Protein AF-A0A0Q6KAM9-F1 (afdb_monomer_lite)

Foldseek 3Di:
DDDADDQDVVLQVLVVVDDPPDDQDADDDPLLVVLLVLLVVLLVQLVVLCVQLVVCVVVVNNVSNVVSNVSSVVSNSSSNNSVVSSVSSSSNRRVPRD

Radius of gyration: 18.07 Å; chains: 1; bounding box: 35×24×53 Å

Structure (mmCIF, N/CA/C/O backbone):
data_AF-A0A0Q6KAM9-F1
#
_entry.id   AF-A0A0Q6KAM9-F1
#
loop_
_atom_site.group_PDB
_atom_site.id
_atom_site.type_symbol
_atom_site.label_atom_id
_atom_site.label_alt_id
_atom_site.label_comp_id
_atom_site.label_asym_id
_atom_site.label_entity_id
_atom_site.label_seq_id
_atom_site.pdbx_PDB_ins_code
_atom_site.Cartn_x
_atom_site.Cartn_y
_atom_site.Cartn_z
_atom_site.occupancy
_atom_site.B_iso_or_equiv
_atom_site.auth_seq_id
_atom_site.auth_comp_id
_atom_site.auth_asym_id
_atom_site.auth_atom_id
_atom_site.pdbx_PDB_model_num
ATOM 1 N N . MET A 1 1 ? 4.008 9.428 11.438 1.00 69.56 1 MET A N 1
ATOM 2 C CA . MET A 1 1 ? 3.219 8.791 10.359 1.00 69.56 1 MET A CA 1
ATOM 3 C C . MET A 1 1 ? 4.143 8.688 9.155 1.00 69.56 1 MET A C 1
ATOM 5 O O . MET A 1 1 ? 4.897 9.635 8.979 1.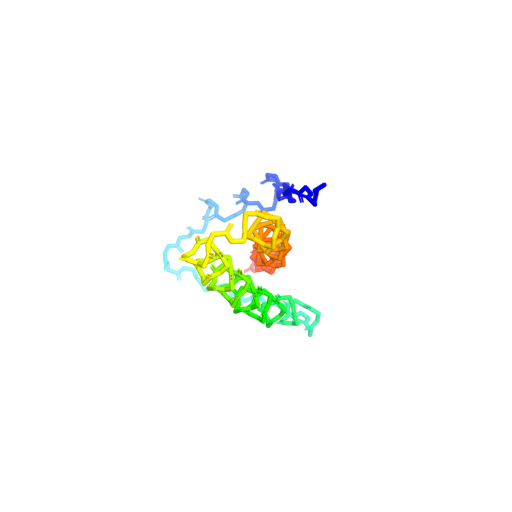00 69.56 1 MET A O 1
ATOM 9 N N . PRO A 1 2 ? 4.198 7.565 8.419 1.00 73.94 2 PRO A N 1
ATOM 10 C CA . PRO A 1 2 ? 5.017 7.487 7.210 1.00 73.94 2 PRO A CA 1
ATOM 11 C C . PRO A 1 2 ? 4.566 8.559 6.214 1.00 73.94 2 PRO A C 1
ATOM 13 O O . PRO A 1 2 ? 3.377 8.867 6.138 1.00 73.94 2 PRO A O 1
ATOM 16 N N . GLU A 1 3 ? 5.518 9.146 5.500 1.00 85.38 3 GLU A N 1
ATOM 17 C CA . GLU A 1 3 ? 5.253 10.171 4.491 1.00 85.38 3 GLU A CA 1
ATOM 18 C C . GLU A 1 3 ? 5.043 9.523 3.124 1.00 85.38 3 GLU A C 1
ATOM 20 O O . GLU A 1 3 ? 5.576 8.446 2.840 1.00 85.38 3 GLU A O 1
ATOM 25 N N . LEU A 1 4 ? 4.237 10.168 2.285 1.00 85.38 4 LEU A N 1
ATOM 26 C CA . LEU A 1 4 ? 4.038 9.743 0.905 1.00 85.38 4 LEU A CA 1
ATOM 27 C C . LEU A 1 4 ? 5.300 10.037 0.097 1.00 85.38 4 LEU A C 1
ATOM 29 O O . LEU A 1 4 ? 5.832 11.140 0.152 1.00 85.38 4 LEU A O 1
ATOM 33 N N . ILE A 1 5 ? 5.764 9.051 -0.667 1.00 87.25 5 ILE A N 1
ATOM 34 C CA . ILE A 1 5 ? 6.903 9.229 -1.566 1.00 87.25 5 ILE A CA 1
ATOM 35 C C . ILE A 1 5 ? 6.446 10.029 -2.785 1.00 87.25 5 ILE A C 1
ATOM 37 O O . ILE A 1 5 ? 5.520 9.615 -3.494 1.00 87.25 5 ILE A O 1
ATOM 41 N N . ASP A 1 6 ? 7.129 11.137 -3.051 1.00 85.69 6 ASP A N 1
ATOM 42 C CA . ASP A 1 6 ? 6.980 11.894 -4.288 1.00 85.69 6 ASP A CA 1
ATOM 43 C C . ASP A 1 6 ? 7.840 11.288 -5.398 1.00 85.69 6 ASP A C 1
ATOM 45 O O . ASP A 1 6 ? 9.018 10.978 -5.211 1.00 85.69 6 ASP A O 1
ATOM 49 N N . ILE A 1 7 ? 7.233 11.105 -6.571 1.00 83.19 7 ILE A N 1
ATOM 50 C CA . ILE A 1 7 ? 7.921 10.591 -7.756 1.00 83.19 7 ILE A CA 1
ATOM 51 C C . ILE A 1 7 ? 8.534 11.786 -8.501 1.00 83.19 7 ILE A C 1
ATOM 53 O O . ILE A 1 7 ? 7.794 12.704 -8.867 1.00 83.19 7 ILE A O 1
ATOM 57 N N . PRO A 1 8 ? 9.855 11.794 -8.760 1.00 83.06 8 PRO A N 1
ATOM 58 C CA . PRO A 1 8 ? 10.498 12.843 -9.542 1.00 83.06 8 PRO A CA 1
ATOM 59 C C . PRO A 1 8 ? 9.842 13.020 -10.914 1.00 83.06 8 PRO A C 1
ATOM 61 O O . PRO A 1 8 ? 9.677 12.057 -11.664 1.00 83.06 8 PRO A O 1
ATOM 64 N N . ARG A 1 9 ? 9.514 14.266 -11.272 1.00 81.06 9 ARG A N 1
ATOM 65 C CA . ARG A 1 9 ? 8.853 14.608 -12.543 1.00 81.06 9 ARG A CA 1
ATOM 66 C C . ARG A 1 9 ? 9.636 14.124 -13.767 1.00 81.06 9 ARG A C 1
ATOM 68 O O . ARG A 1 9 ? 9.031 13.701 -14.746 1.00 81.06 9 ARG A O 1
ATOM 75 N N . GLN A 1 10 ? 10.965 14.121 -13.683 1.00 81.25 10 GLN A N 1
ATOM 76 C CA . GLN A 1 10 ? 11.859 13.680 -14.755 1.00 81.25 10 GLN A CA 1
ATOM 77 C C . GLN A 1 10 ? 11.650 12.205 -15.136 1.00 81.25 10 GLN A C 1
ATOM 79 O O . GLN A 1 10 ? 11.946 11.824 -16.261 1.00 81.25 10 GLN A O 1
ATOM 84 N N . LEU A 1 11 ? 11.126 11.373 -14.224 1.00 78.00 11 LEU A N 1
ATOM 85 C CA . LEU A 1 11 ? 10.787 9.975 -14.519 1.00 78.00 11 LEU A CA 1
ATOM 86 C C . LEU A 1 11 ? 9.480 9.838 -15.310 1.00 78.00 11 LEU A C 1
ATOM 88 O O . LEU A 1 11 ? 9.267 8.824 -15.966 1.00 78.00 11 LEU A O 1
ATOM 92 N N . VAL A 1 12 ? 8.602 10.840 -15.234 1.00 76.88 12 VAL A N 1
ATOM 93 C CA . VAL A 1 12 ? 7.265 10.822 -15.842 1.00 76.88 12 VAL A CA 1
ATOM 94 C C . VAL A 1 12 ? 7.263 11.509 -17.205 1.00 76.88 12 VAL A C 1
ATOM 96 O O . VAL A 1 12 ? 6.527 11.101 -18.093 1.00 76.88 12 VAL A O 1
ATOM 99 N N . GLU A 1 13 ? 8.090 12.536 -17.401 1.00 81.50 13 GLU A N 1
ATOM 100 C CA . GLU A 1 13 ? 8.146 13.296 -18.660 1.00 81.50 13 GLU A CA 1
ATOM 101 C C . GLU A 1 13 ? 8.296 12.428 -19.921 1.00 81.50 13 GLU A C 1
ATOM 103 O O . GLU A 1 13 ? 7.534 12.645 -20.863 1.00 81.50 13 GLU A O 1
ATOM 108 N N . PRO A 1 14 ? 9.152 11.391 -19.948 1.00 81.06 14 PRO A N 1
ATOM 109 C CA . PRO A 1 14 ? 9.275 10.508 -21.108 1.00 81.06 14 PRO A CA 1
ATOM 110 C C . PRO A 1 14 ? 7.972 9.783 -21.479 1.00 81.06 14 PRO A C 1
ATOM 112 O O . PRO A 1 14 ? 7.716 9.545 -22.655 1.00 81.06 14 PRO A O 1
ATOM 115 N N . TRP A 1 15 ? 7.104 9.497 -20.503 1.00 80.50 15 TRP A N 1
ATOM 116 C CA . TRP A 1 15 ? 5.815 8.839 -20.750 1.00 80.50 15 TRP A CA 1
ATOM 117 C C . TRP A 1 15 ? 4.819 9.712 -21.485 1.00 80.50 15 TRP A C 1
ATOM 119 O O . TRP A 1 15 ? 3.967 9.194 -22.198 1.00 80.50 15 TRP A O 1
ATOM 129 N N . LEU A 1 16 ? 4.924 11.032 -21.333 1.00 83.38 16 LEU A N 1
ATOM 130 C CA . LEU A 1 16 ? 4.040 11.976 -22.014 1.00 83.38 16 LEU A CA 1
ATOM 131 C C . LEU A 1 16 ? 4.280 12.002 -23.529 1.00 83.38 16 LEU A C 1
ATOM 133 O O . LEU A 1 16 ? 3.452 12.528 -24.269 1.00 83.38 16 LEU A O 1
ATOM 137 N N . HIS A 1 17 ? 5.407 11.452 -23.983 1.00 83.25 17 HIS A N 1
ATOM 138 C CA . HIS A 1 17 ? 5.795 11.416 -25.388 1.00 83.25 17 HIS A CA 1
ATOM 139 C C . HIS A 1 17 ? 5.460 10.087 -26.082 1.00 83.25 17 HIS A C 1
ATOM 141 O O . HIS A 1 17 ? 5.486 10.039 -27.313 1.00 83.25 17 HIS A O 1
ATOM 147 N N . LEU A 1 18 ? 5.103 9.045 -25.322 1.00 80.69 18 LEU A N 1
ATOM 148 C CA . LEU A 1 18 ? 4.715 7.743 -25.863 1.00 80.69 18 LEU A CA 1
ATOM 149 C C . LEU A 1 18 ? 3.377 7.834 -26.601 1.00 80.69 18 LEU A C 1
ATOM 151 O O . LEU A 1 18 ? 2.400 8.402 -26.107 1.00 80.69 18 LEU A O 1
ATOM 155 N N . GLN A 1 19 ? 3.322 7.242 -27.787 1.00 83.19 19 GLN A N 1
ATOM 156 C CA . GLN A 1 19 ? 2.096 7.062 -28.548 1.00 83.19 19 GLN A CA 1
ATOM 157 C C . GLN A 1 19 ? 1.378 5.786 -28.104 1.00 83.19 19 GLN A C 1
ATOM 159 O O . GLN A 1 19 ? 1.982 4.827 -27.634 1.00 83.19 19 GLN A O 1
ATOM 164 N N . SER A 1 20 ? 0.061 5.731 -28.317 1.00 81.81 20 SER A N 1
ATOM 165 C CA . SER A 1 20 ? -0.747 4.540 -27.986 1.00 81.81 20 SER A CA 1
ATOM 166 C C . SER A 1 20 ? -0.330 3.255 -28.721 1.00 81.81 20 SER A C 1
ATOM 168 O O . SER A 1 20 ? -0.723 2.164 -28.318 1.00 81.81 20 SER A O 1
ATOM 170 N N . THR A 1 21 ? 0.446 3.383 -29.799 1.00 84.50 21 THR A N 1
ATOM 171 C CA . THR A 1 21 ? 0.975 2.279 -30.608 1.00 84.50 21 THR A CA 1
ATOM 172 C C . THR A 1 21 ? 2.351 1.795 -30.159 1.00 84.50 21 THR A C 1
ATOM 174 O O . THR A 1 21 ? 2.831 0.794 -30.689 1.00 84.50 21 THR A O 1
ATOM 177 N N . ASP A 1 22 ? 2.999 2.501 -29.232 1.00 81.38 22 ASP A N 1
ATOM 178 C CA . ASP A 1 22 ? 4.367 2.198 -28.832 1.00 81.38 22 ASP A CA 1
ATOM 179 C C . ASP A 1 22 ? 4.393 1.000 -27.880 1.00 81.38 22 ASP A C 1
ATOM 181 O O . ASP A 1 22 ? 3.634 0.918 -26.910 1.00 81.38 22 ASP A O 1
ATOM 185 N N . TYR A 1 23 ? 5.296 0.059 -28.152 1.00 77.88 23 TYR A N 1
ATOM 186 C CA . TYR A 1 23 ? 5.584 -1.044 -27.245 1.00 77.88 23 TYR A CA 1
ATOM 187 C C . TYR A 1 23 ? 6.692 -0.628 -26.286 1.00 77.88 23 TYR A C 1
ATOM 189 O O . TYR A 1 23 ? 7.766 -0.211 -26.710 1.00 77.88 23 TYR A O 1
ATOM 197 N N . ILE A 1 24 ? 6.437 -0.776 -24.988 1.00 77.12 24 ILE A N 1
ATOM 198 C CA . ILE A 1 24 ? 7.404 -0.438 -23.946 1.00 77.12 24 ILE A CA 1
ATOM 199 C C . ILE A 1 24 ? 8.078 -1.726 -23.474 1.00 77.12 24 ILE A C 1
ATOM 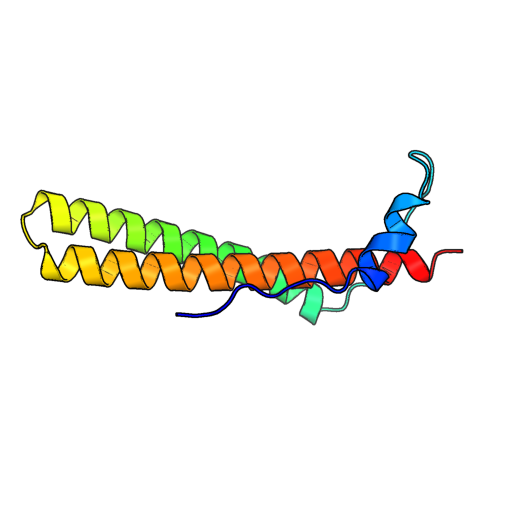201 O O . ILE A 1 24 ? 7.450 -2.548 -22.805 1.00 77.12 24 ILE A O 1
ATOM 205 N N . ASP A 1 25 ? 9.357 -1.896 -23.807 1.00 79.19 25 ASP A N 1
ATOM 206 C CA . ASP A 1 25 ? 10.182 -2.971 -23.252 1.00 79.19 25 ASP A CA 1
ATOM 207 C C . ASP A 1 25 ? 10.839 -2.495 -21.949 1.00 79.19 25 ASP A C 1
ATOM 209 O O . ASP A 1 25 ? 11.817 -1.745 -21.946 1.00 79.19 25 ASP A O 1
ATOM 213 N N . VAL A 1 26 ? 10.258 -2.899 -20.818 1.00 83.88 26 VAL A N 1
ATOM 214 C CA . VAL A 1 26 ? 10.746 -2.552 -19.482 1.00 83.88 26 VAL A CA 1
ATOM 215 C C . VAL A 1 26 ? 11.438 -3.751 -18.853 1.00 83.88 26 VAL A C 1
ATOM 217 O O . VAL A 1 26 ? 10.820 -4.780 -18.574 1.00 83.88 26 VAL A O 1
ATOM 220 N N . ARG A 1 27 ? 12.709 -3.575 -18.488 1.00 86.75 27 ARG A N 1
ATOM 221 C CA . ARG A 1 27 ? 13.413 -4.529 -17.626 1.00 86.75 27 ARG A CA 1
ATOM 222 C C . ARG A 1 27 ? 13.097 -4.249 -16.163 1.00 86.75 27 ARG A C 1
ATOM 224 O O . ARG A 1 27 ? 13.636 -3.315 -15.578 1.00 86.75 27 ARG A O 1
ATOM 231 N N . LEU A 1 28 ? 12.260 -5.092 -15.569 1.00 87.94 28 LEU A N 1
ATOM 232 C CA . LEU A 1 28 ? 11.995 -5.067 -14.134 1.00 87.94 28 LEU A CA 1
ATOM 233 C C . LEU A 1 28 ? 12.973 -5.968 -13.388 1.00 87.94 28 LEU A C 1
ATOM 235 O O . LEU A 1 28 ? 13.238 -7.105 -13.785 1.00 87.94 28 LEU A O 1
ATOM 239 N N . THR A 1 29 ? 13.484 -5.475 -12.266 1.00 92.62 29 THR A N 1
ATOM 240 C CA . THR A 1 29 ? 14.212 -6.317 -11.323 1.00 92.62 29 THR A CA 1
ATOM 241 C C . THR A 1 29 ? 13.227 -7.104 -10.463 1.00 92.62 29 THR A C 1
ATOM 243 O O . THR A 1 29 ? 12.074 -6.712 -10.270 1.00 92.62 29 THR A O 1
ATOM 246 N N . LYS A 1 30 ? 13.699 -8.196 -9.850 1.00 93.75 30 LYS A N 1
ATOM 247 C CA . LYS A 1 30 ? 12.927 -8.896 -8.814 1.00 93.75 30 LYS A CA 1
ATOM 248 C C . LYS A 1 30 ? 12.452 -7.933 -7.720 1.00 93.75 30 LYS A C 1
ATOM 250 O O . LYS A 1 30 ? 11.318 -8.041 -7.274 1.00 93.75 30 LYS A O 1
ATOM 255 N N . ARG A 1 31 ? 13.305 -6.985 -7.315 1.00 93.56 31 ARG A N 1
ATOM 256 C CA . ARG A 1 31 ? 12.976 -6.009 -6.273 1.00 93.56 31 ARG A CA 1
ATOM 257 C C . ARG A 1 31 ? 11.756 -5.181 -6.662 1.00 93.56 31 ARG A C 1
ATOM 259 O O . ARG A 1 31 ? 10.925 -4.950 -5.798 1.00 93.56 31 ARG A O 1
ATOM 266 N N . ASP A 1 32 ? 11.632 -4.773 -7.922 1.00 92.69 32 ASP A N 1
ATOM 267 C CA . ASP A 1 32 ? 10.475 -4.005 -8.400 1.00 92.69 32 ASP A CA 1
ATOM 268 C C . ASP A 1 32 ? 9.194 -4.841 -8.315 1.00 92.69 32 ASP A C 1
ATOM 270 O O . ASP A 1 32 ? 8.166 -4.373 -7.835 1.00 92.69 32 ASP A O 1
ATOM 274 N N . ILE A 1 33 ? 9.269 -6.119 -8.679 1.00 94.50 33 ILE A N 1
ATOM 275 C CA . ILE A 1 33 ? 8.144 -7.052 -8.548 1.00 94.50 33 ILE A CA 1
ATOM 276 C C . ILE A 1 33 ? 7.779 -7.279 -7.069 1.00 94.50 33 ILE A C 1
ATOM 278 O O . ILE A 1 33 ? 6.600 -7.279 -6.714 1.00 94.50 33 ILE A O 1
ATOM 282 N N . ASP A 1 34 ? 8.769 -7.400 -6.183 1.00 96.12 34 ASP A N 1
ATOM 283 C CA . ASP A 1 34 ? 8.535 -7.519 -4.740 1.00 96.12 34 ASP A CA 1
ATOM 284 C C . ASP A 1 34 ? 7.791 -6.282 -4.198 1.00 96.12 34 ASP A C 1
ATOM 286 O O . ASP A 1 34 ? 6.929 -6.418 -3.331 1.00 96.12 34 ASP A O 1
ATOM 290 N N . LYS A 1 35 ? 8.042 -5.080 -4.745 1.00 94.94 35 LYS A N 1
ATOM 291 C CA . LYS A 1 35 ? 7.290 -3.859 -4.395 1.00 94.94 35 LYS A CA 1
ATOM 292 C C . LYS A 1 35 ? 5.802 -3.987 -4.704 1.00 94.94 35 LYS A C 1
ATOM 294 O O . LYS A 1 35 ? 4.976 -3.624 -3.868 1.00 94.94 35 LYS A O 1
ATOM 299 N N . PHE A 1 36 ? 5.451 -4.547 -5.857 1.00 96.12 36 PHE A N 1
ATOM 300 C CA . PHE A 1 36 ? 4.054 -4.803 -6.200 1.00 96.12 36 PHE A CA 1
ATOM 301 C C . PHE A 1 36 ? 3.393 -5.762 -5.197 1.00 96.12 36 PHE A C 1
ATOM 303 O O . PHE A 1 36 ? 2.336 -5.454 -4.642 1.00 96.12 36 PHE A O 1
ATOM 310 N N . PHE A 1 37 ? 4.044 -6.887 -4.888 1.00 97.12 37 PHE A N 1
ATOM 311 C CA . PHE A 1 37 ? 3.501 -7.854 -3.931 1.00 97.12 37 PHE A CA 1
ATOM 312 C C . PHE A 1 37 ? 3.397 -7.292 -2.512 1.00 97.12 37 PHE A C 1
ATOM 314 O O . PHE A 1 37 ? 2.373 -7.472 -1.852 1.00 97.12 37 PHE A O 1
ATOM 321 N N . PHE A 1 38 ? 4.410 -6.564 -2.041 1.00 96.69 38 PHE A N 1
ATOM 322 C CA . PHE A 1 38 ? 4.365 -5.918 -0.731 1.00 96.69 38 PHE A CA 1
ATOM 323 C C . PHE A 1 38 ? 3.277 -4.853 -0.653 1.00 96.69 38 PHE A C 1
ATOM 325 O O . PHE A 1 38 ? 2.630 -4.741 0.388 1.00 96.69 38 PHE A O 1
ATOM 332 N N . SER A 1 39 ? 3.022 -4.118 -1.738 1.00 97.06 39 SER A N 1
ATOM 333 C CA . SER A 1 39 ? 1.889 -3.197 -1.797 1.00 97.06 39 SER A CA 1
ATOM 334 C C . SER A 1 39 ? 0.564 -3.924 -1.564 1.00 97.06 39 SER A C 1
ATOM 336 O O . SER A 1 39 ? -0.213 -3.505 -0.702 1.00 97.06 39 SER A O 1
ATOM 338 N N . ALA A 1 40 ? 0.336 -5.040 -2.264 1.00 96.88 40 ALA A N 1
ATOM 339 C CA . ALA A 1 40 ? -0.887 -5.826 -2.127 1.00 96.88 40 ALA A CA 1
ATOM 340 C C . ALA A 1 40 ? -1.049 -6.398 -0.710 1.00 96.88 40 ALA A C 1
ATOM 342 O O . ALA A 1 40 ? -2.102 -6.233 -0.096 1.00 96.88 40 ALA A O 1
ATOM 343 N N . VAL A 1 41 ? 0.008 -7.002 -0.154 1.00 97.94 41 VAL A N 1
ATOM 344 C CA . VAL A 1 41 ? -0.010 -7.566 1.208 1.00 97.94 41 VAL A CA 1
ATOM 345 C C . VAL A 1 41 ? -0.316 -6.488 2.246 1.00 97.94 41 VAL A C 1
ATOM 347 O O . VAL A 1 41 ? -1.216 -6.665 3.065 1.00 97.94 41 VAL A O 1
ATOM 350 N N . LYS A 1 42 ? 0.373 -5.342 2.191 1.00 96.81 42 LYS A N 1
ATOM 351 C CA . LYS A 1 42 ? 0.130 -4.232 3.123 1.00 96.81 42 LYS A CA 1
ATOM 352 C C . LYS A 1 42 ? -1.265 -3.629 2.955 1.00 96.81 42 LYS A C 1
ATOM 354 O O . LYS A 1 42 ? -1.868 -3.220 3.942 1.00 96.81 42 LYS A O 1
ATOM 359 N N . GLY A 1 43 ? -1.791 -3.592 1.730 1.00 97.88 43 GLY A N 1
ATOM 360 C CA . GLY A 1 43 ? -3.158 -3.147 1.454 1.00 97.88 43 GLY A CA 1
ATOM 361 C C . GLY A 1 43 ? -4.205 -4.046 2.116 1.00 97.88 43 GLY A C 1
ATOM 362 O O . GLY A 1 43 ? -5.117 -3.543 2.770 1.00 97.88 43 GLY A O 1
ATOM 363 N N . LEU A 1 44 ? -4.029 -5.367 2.027 1.00 98.00 44 LEU A N 1
ATOM 364 C CA . LEU A 1 44 ? -4.896 -6.337 2.707 1.00 98.00 44 LEU A CA 1
ATOM 365 C C . LEU A 1 44 ? -4.814 -6.200 4.233 1.00 98.00 44 LEU A C 1
ATOM 367 O O . LEU A 1 44 ? -5.845 -6.165 4.901 1.00 98.00 44 LEU A O 1
ATOM 371 N N . GLN A 1 45 ? -3.610 -6.033 4.784 1.00 98.31 45 GLN A N 1
ATOM 372 C CA . GLN A 1 45 ? -3.425 -5.794 6.222 1.00 98.31 45 GLN A CA 1
ATOM 373 C C . GLN A 1 45 ? -4.066 -4.473 6.678 1.00 98.31 45 GLN A C 1
ATOM 375 O O . GLN A 1 45 ? -4.669 -4.405 7.746 1.00 98.31 45 GLN A O 1
ATOM 380 N N . ALA A 1 46 ? -3.992 -3.412 5.867 1.00 98.00 46 ALA A N 1
ATOM 381 C CA . ALA A 1 46 ? -4.674 -2.153 6.165 1.00 98.00 46 ALA A CA 1
ATOM 382 C C . ALA A 1 46 ? -6.204 -2.328 6.192 1.00 98.00 46 ALA A C 1
ATOM 384 O O . ALA A 1 46 ? -6.891 -1.734 7.029 1.00 98.00 46 ALA A O 1
ATOM 385 N N . GLN A 1 47 ? -6.750 -3.158 5.297 1.00 98.12 47 GLN A N 1
ATOM 386 C CA . GLN A 1 47 ? -8.175 -3.484 5.272 1.00 98.12 47 GLN A CA 1
ATOM 387 C C . GLN A 1 47 ? -8.598 -4.268 6.521 1.00 98.12 47 GLN A C 1
ATOM 389 O O . GLN A 1 47 ? -9.630 -3.951 7.112 1.00 98.12 47 GLN A O 1
ATOM 394 N N . GLU A 1 48 ? -7.788 -5.232 6.956 1.00 98.38 48 GLU A N 1
ATOM 395 C CA . GLU A 1 48 ? -7.998 -5.973 8.203 1.00 98.38 48 GLU A CA 1
ATOM 396 C C . GLU A 1 48 ? -8.010 -5.039 9.424 1.00 98.38 48 GLU A C 1
ATOM 398 O O . GLU A 1 48 ? -8.964 -5.048 10.199 1.00 98.38 48 GLU A O 1
ATOM 403 N N . GLU A 1 49 ? -7.025 -4.146 9.557 1.00 98.31 49 GLU A N 1
ATOM 404 C CA . GLU A 1 49 ? -7.001 -3.157 10.646 1.00 98.31 49 GLU A CA 1
ATOM 405 C C . GLU A 1 49 ? -8.201 -2.198 10.593 1.00 98.31 49 GLU A C 1
ATOM 407 O O . GLU A 1 49 ? -8.740 -1.798 11.624 1.00 98.31 49 GLU A O 1
ATOM 412 N N . THR A 1 50 ? -8.683 -1.861 9.396 1.00 98.44 50 THR A N 1
ATOM 413 C CA . THR A 1 50 ? -9.909 -1.064 9.239 1.00 98.44 50 THR A CA 1
ATOM 414 C C . THR A 1 50 ? -11.136 -1.832 9.728 1.00 98.44 50 THR A C 1
ATOM 416 O O . THR A 1 50 ? -12.002 -1.258 10.388 1.00 98.44 50 THR A O 1
ATOM 419 N N . HIS A 1 51 ? -11.211 -3.134 9.453 1.00 98.31 51 HIS A N 1
ATOM 420 C CA . HIS A 1 51 ? -12.279 -3.988 9.963 1.00 98.31 51 HIS A CA 1
ATOM 421 C C . HIS A 1 51 ? -12.238 -4.088 11.494 1.00 98.31 51 HIS A C 1
ATOM 423 O O . HIS A 1 51 ? -13.257 -3.874 12.152 1.00 98.31 51 HIS A O 1
ATOM 429 N N . ASN A 1 52 ? -11.049 -4.292 12.066 1.00 98.06 52 ASN A N 1
ATOM 430 C CA . ASN A 1 52 ? -10.838 -4.304 13.515 1.00 98.06 52 ASN A CA 1
ATOM 431 C C . ASN A 1 52 ? -11.235 -2.969 14.161 1.00 98.06 52 ASN A C 1
ATOM 433 O O . ASN A 1 52 ? -11.868 -2.960 15.216 1.00 98.06 52 ASN A O 1
ATOM 437 N N . CYS A 1 53 ? -10.941 -1.842 13.505 1.00 98.44 53 CYS A N 1
ATOM 438 C CA . CYS A 1 53 ? -11.395 -0.521 13.939 1.00 98.44 53 CYS A CA 1
ATOM 439 C C . CYS A 1 53 ? -12.926 -0.438 14.013 1.00 98.44 53 CYS A C 1
ATOM 441 O O . CYS A 1 53 ? -13.457 0.082 14.993 1.00 98.44 53 CYS A O 1
ATOM 443 N N . ILE A 1 54 ? -13.638 -0.935 12.997 1.00 98.25 54 ILE A N 1
ATOM 444 C CA . ILE A 1 54 ? -15.109 -0.920 12.960 1.00 98.25 54 ILE A CA 1
ATOM 445 C C . ILE A 1 54 ? -15.687 -1.793 14.080 1.00 98.25 54 ILE A C 1
ATOM 447 O O . ILE A 1 54 ? -16.607 -1.356 14.771 1.00 98.25 54 ILE A O 1
ATOM 451 N N . ILE A 1 55 ? -15.129 -2.989 14.297 1.00 98.31 55 ILE A N 1
ATOM 452 C CA . ILE A 1 55 ? -15.547 -3.885 15.385 1.00 98.31 55 ILE A CA 1
ATOM 453 C C . ILE A 1 55 ? -15.348 -3.202 16.743 1.00 98.31 55 ILE A C 1
ATOM 455 O O . ILE A 1 55 ? -16.298 -3.100 17.520 1.00 98.31 55 ILE A O 1
ATOM 459 N N . ALA A 1 56 ? -14.148 -2.687 17.018 1.00 97.88 56 ALA A N 1
ATOM 460 C CA . ALA A 1 56 ? -13.834 -2.020 18.280 1.00 97.88 56 ALA A CA 1
ATOM 461 C C . ALA A 1 56 ? -14.744 -0.807 18.524 1.00 97.88 56 ALA A C 1
ATOM 463 O O . ALA A 1 56 ? -15.307 -0.654 19.608 1.00 97.88 56 ALA A O 1
ATOM 464 N N . TRP A 1 57 ? -14.976 -0.001 17.483 1.00 97.88 57 TRP A N 1
ATOM 465 C CA . TRP A 1 57 ? -15.892 1.134 17.544 1.00 97.88 57 TRP A CA 1
ATOM 466 C C . TRP A 1 57 ? -17.325 0.694 17.868 1.00 97.88 57 TRP A C 1
ATOM 468 O O . TRP A 1 57 ? -17.968 1.294 18.727 1.00 97.88 57 TRP A O 1
ATOM 478 N N . SER A 1 58 ? -17.808 -0.388 17.246 1.00 98.00 58 SER A N 1
ATOM 479 C CA . SER A 1 58 ? -19.153 -0.926 17.498 1.00 98.00 58 SER A CA 1
ATOM 480 C C . SER A 1 58 ? -19.338 -1.475 18.917 1.00 98.00 58 SER A C 1
ATOM 482 O O . SER A 1 58 ? -20.443 -1.431 19.452 1.00 98.00 58 SER A O 1
ATOM 484 N N . ASN A 1 59 ? -18.249 -1.920 19.550 1.00 98.06 59 ASN A N 1
ATOM 485 C CA . ASN A 1 59 ? -18.231 -2.378 20.940 1.00 98.06 59 ASN A CA 1
ATOM 486 C C . ASN A 1 59 ? -18.069 -1.227 21.951 1.00 98.06 59 ASN A C 1
ATOM 488 O O . ASN A 1 59 ? -18.044 -1.470 23.156 1.00 98.06 59 ASN A O 1
ATOM 492 N N . GLY A 1 60 ? -17.929 0.020 21.487 1.00 97.94 60 GLY A N 1
ATOM 493 C CA . GLY A 1 60 ? -17.660 1.180 22.338 1.00 97.94 60 GLY A CA 1
ATOM 494 C C . GLY A 1 60 ? -16.206 1.289 22.817 1.00 97.94 60 GLY A C 1
ATOM 495 O O . GLY A 1 60 ? -15.882 2.220 23.558 1.00 97.94 60 GLY A O 1
ATOM 496 N N . ASP A 1 61 ? -15.313 0.398 22.373 1.00 98.12 61 ASP A N 1
ATOM 497 C CA . ASP A 1 61 ? -13.881 0.467 22.672 1.00 98.12 61 ASP A CA 1
ATOM 498 C C . ASP A 1 61 ? -13.188 1.464 21.732 1.00 98.12 61 ASP A C 1
ATOM 500 O O . ASP A 1 61 ? -12.564 1.136 20.718 1.00 98.12 61 ASP A O 1
ATOM 504 N N . THR A 1 62 ? -13.334 2.741 22.074 1.00 97.12 62 THR A N 1
ATOM 505 C CA . THR A 1 62 ? -12.772 3.847 21.289 1.00 97.12 62 THR A CA 1
ATOM 506 C C . THR A 1 62 ? -11.244 3.883 21.305 1.00 97.12 62 THR A C 1
ATOM 508 O O . THR A 1 62 ? -10.642 4.376 20.348 1.00 97.12 62 THR A O 1
ATOM 511 N N . ALA A 1 63 ? -10.598 3.353 22.348 1.00 97.88 63 ALA A N 1
ATOM 512 C CA . ALA A 1 63 ? -9.142 3.307 22.434 1.00 97.88 63 ALA A CA 1
ATOM 513 C C . ALA A 1 63 ? -8.580 2.326 21.399 1.00 97.88 63 ALA A C 1
ATOM 515 O O . ALA A 1 63 ? -7.740 2.709 20.580 1.00 97.88 63 ALA A O 1
ATOM 516 N N . GLN A 1 64 ? -9.117 1.104 21.370 1.00 96.81 64 GLN A N 1
ATOM 517 C CA . GLN A 1 64 ? -8.723 0.094 20.394 1.00 96.81 64 GLN A CA 1
ATOM 518 C C . GLN A 1 64 ? -9.097 0.506 18.963 1.00 96.81 64 GLN A C 1
ATOM 520 O O . GLN A 1 64 ? -8.307 0.300 18.040 1.00 96.81 64 GLN A O 1
ATOM 525 N N . ALA A 1 65 ? -10.253 1.151 18.765 1.00 98.12 65 ALA A N 1
ATOM 526 C CA . ALA A 1 65 ? -10.650 1.663 17.454 1.00 98.12 65 ALA A CA 1
ATOM 527 C C . ALA A 1 65 ? -9.641 2.686 16.905 1.00 98.12 65 ALA A C 1
ATOM 529 O O . ALA A 1 65 ? -9.213 2.593 15.754 1.00 98.12 65 ALA A O 1
ATOM 530 N N . ASN A 1 66 ? -9.207 3.637 17.737 1.00 97.81 66 ASN A N 1
ATOM 531 C CA . ASN A 1 66 ? -8.221 4.641 17.337 1.00 97.81 66 ASN A CA 1
ATOM 532 C C . ASN A 1 66 ? -6.851 4.025 17.028 1.00 97.81 66 ASN A C 1
ATOM 534 O O . ASN A 1 66 ? -6.194 4.442 16.071 1.00 97.81 66 ASN A O 1
ATOM 538 N N . GLU A 1 67 ? -6.424 3.026 17.802 1.00 98.06 67 GLU A N 1
ATOM 539 C CA . GLU A 1 67 ? -5.176 2.307 17.539 1.00 98.06 67 GLU A CA 1
ATOM 540 C C . GLU A 1 67 ? -5.231 1.568 16.194 1.00 98.06 67 GLU A C 1
ATOM 542 O O . GLU A 1 67 ? -4.341 1.741 15.355 1.00 98.06 67 GLU A O 1
ATOM 547 N N . ALA A 1 68 ? -6.303 0.811 15.951 1.00 97.88 68 ALA A N 1
ATOM 548 C CA . ALA A 1 68 ? -6.513 0.085 14.703 1.00 97.88 68 ALA A CA 1
ATOM 549 C C . ALA A 1 68 ? -6.592 1.038 13.496 1.00 97.88 68 ALA A C 1
ATOM 551 O O . ALA A 1 68 ? -5.972 0.798 12.458 1.00 97.88 68 ALA A O 1
ATOM 552 N N . LEU A 1 69 ? -7.253 2.192 13.643 1.00 97.94 69 LEU A N 1
ATOM 553 C CA . LEU A 1 69 ? -7.293 3.222 12.603 1.00 97.94 69 LEU A CA 1
ATOM 554 C C . LEU A 1 69 ? -5.901 3.786 12.282 1.00 97.94 69 LEU A C 1
ATOM 556 O O . LEU A 1 69 ? -5.566 3.989 11.113 1.00 97.94 69 LEU A O 1
ATOM 560 N N . LEU A 1 70 ? -5.079 4.054 13.301 1.00 97.56 70 LEU A N 1
ATOM 561 C CA . LEU A 1 70 ? -3.710 4.542 13.111 1.00 97.56 70 LEU A CA 1
ATOM 562 C C . LEU A 1 70 ? -2.833 3.500 12.406 1.00 97.56 70 LEU A C 1
ATOM 564 O O . LEU A 1 70 ? -2.072 3.859 11.500 1.00 97.56 70 LEU A O 1
ATOM 568 N N . ARG A 1 71 ? -2.961 2.220 12.779 1.00 97.50 71 ARG A N 1
ATOM 569 C CA . ARG A 1 71 ? -2.260 1.108 12.118 1.00 97.50 71 ARG A CA 1
ATOM 570 C C . ARG A 1 71 ? -2.695 0.951 10.664 1.00 97.50 71 ARG A C 1
ATOM 572 O O . ARG A 1 71 ? -1.831 0.921 9.788 1.00 97.50 71 ARG A O 1
ATOM 579 N N . SER A 1 72 ? -4.001 0.971 10.395 1.00 98.06 72 SER A N 1
ATOM 580 C CA . SER A 1 72 ? -4.558 0.949 9.036 1.00 98.06 72 SER A CA 1
ATOM 581 C C . SER A 1 72 ? -3.982 2.073 8.168 1.00 98.06 72 SER A C 1
ATOM 583 O O . SER A 1 72 ? -3.417 1.813 7.105 1.00 98.06 72 SER A O 1
ATOM 585 N N . LYS A 1 73 ? -4.018 3.325 8.649 1.00 97.00 73 LYS A N 1
ATOM 586 C CA . LYS A 1 73 ? -3.472 4.478 7.911 1.00 97.00 73 LYS A CA 1
ATOM 587 C C . LYS A 1 73 ? -1.987 4.324 7.603 1.00 97.00 73 LYS A C 1
ATOM 589 O O . LYS A 1 73 ? -1.552 4.651 6.501 1.00 97.00 73 LYS A O 1
ATOM 594 N N . ARG A 1 74 ? -1.204 3.826 8.563 1.00 97.25 74 ARG A N 1
ATOM 595 C CA . ARG A 1 74 ? 0.226 3.567 8.365 1.00 97.25 74 ARG A CA 1
ATOM 596 C C . ARG A 1 74 ? 0.454 2.546 7.252 1.00 97.25 74 ARG A C 1
ATOM 598 O O . ARG A 1 74 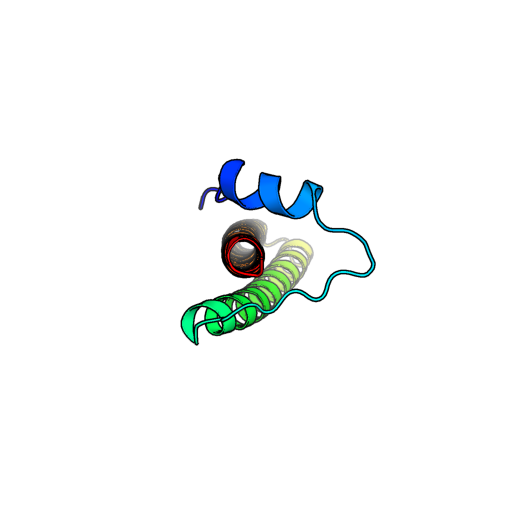? 1.199 2.834 6.320 1.00 97.25 74 ARG A O 1
ATOM 605 N N . LEU A 1 75 ? -0.204 1.391 7.339 1.00 97.56 75 LEU A N 1
ATOM 606 C CA . LEU A 1 75 ? -0.091 0.313 6.356 1.00 97.56 75 LEU A CA 1
ATOM 607 C C . LEU A 1 75 ? -0.546 0.762 4.966 1.00 97.56 75 LEU A C 1
ATOM 609 O O . LEU A 1 75 ? 0.087 0.413 3.972 1.00 97.56 75 LEU A O 1
ATOM 613 N N . LEU A 1 76 ? -1.590 1.590 4.895 1.00 96.88 76 LEU A N 1
ATOM 614 C CA . LEU A 1 76 ? -2.088 2.139 3.641 1.00 96.88 76 LEU A CA 1
ATOM 615 C C . LEU A 1 76 ? -1.059 3.054 2.970 1.00 96.88 76 LEU A C 1
ATOM 617 O O . LE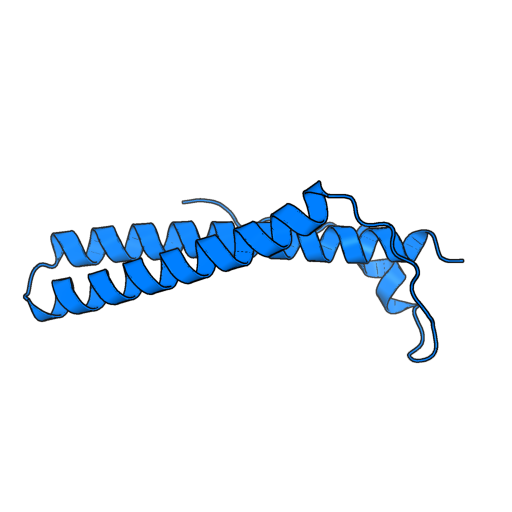U A 1 76 ? -0.809 2.913 1.776 1.00 96.88 76 LEU A O 1
ATOM 621 N N . ILE A 1 77 ? -0.433 3.963 3.720 1.00 96.50 77 ILE A N 1
ATOM 622 C CA . ILE A 1 77 ? 0.606 4.844 3.168 1.00 96.50 77 ILE A CA 1
ATOM 623 C C . ILE A 1 77 ? 1.813 4.024 2.719 1.00 96.50 77 ILE A C 1
ATOM 625 O O . ILE A 1 77 ? 2.358 4.258 1.644 1.00 96.50 77 ILE A O 1
ATOM 629 N N . GLU A 1 78 ? 2.217 3.027 3.504 1.00 96.56 78 GLU A N 1
ATOM 630 C CA . GLU A 1 78 ? 3.301 2.139 3.104 1.00 96.56 78 GLU A CA 1
ATOM 631 C C . GLU A 1 78 ? 2.952 1.365 1.826 1.00 96.56 78 GLU A C 1
ATOM 633 O O . GLU A 1 78 ? 3.759 1.342 0.903 1.00 96.56 78 GLU A O 1
ATOM 638 N N . SER A 1 79 ? 1.745 0.804 1.721 1.00 97.31 79 SER A N 1
ATOM 639 C CA . SER A 1 79 ? 1.245 0.147 0.505 1.00 97.31 79 SER A CA 1
ATOM 640 C C . SER A 1 79 ? 1.272 1.087 -0.706 1.00 97.31 79 SER A C 1
ATOM 642 O O . SER A 1 79 ? 1.758 0.704 -1.775 1.00 97.31 79 SER A O 1
ATOM 644 N N . GLN A 1 80 ? 0.820 2.332 -0.526 1.00 95.81 80 GLN A N 1
ATOM 645 C CA . GLN A 1 80 ? 0.844 3.374 -1.554 1.00 95.81 80 GLN A CA 1
ATOM 646 C C . GLN A 1 80 ? 2.272 3.737 -1.977 1.00 95.81 80 GLN A C 1
ATOM 648 O O . GLN A 1 80 ? 2.537 3.961 -3.155 1.00 95.81 80 GLN A O 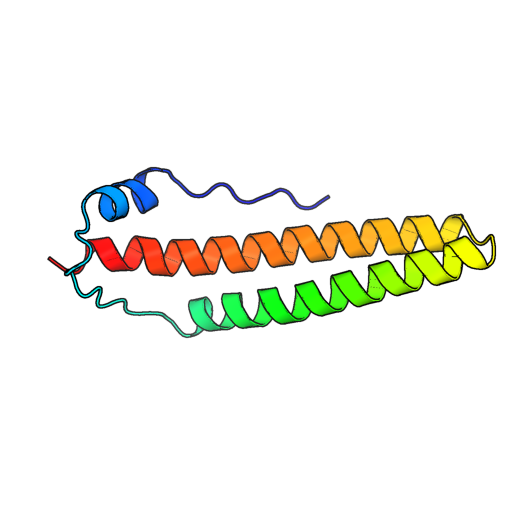1
ATOM 653 N N . ASN A 1 81 ? 3.215 3.754 -1.041 1.00 96.12 81 ASN A N 1
ATOM 654 C CA . ASN A 1 81 ? 4.620 3.996 -1.340 1.00 96.12 81 ASN A CA 1
ATOM 655 C C . ASN A 1 81 ? 5.240 2.842 -2.132 1.00 96.12 81 ASN A C 1
ATOM 657 O O . ASN A 1 81 ? 5.955 3.090 -3.102 1.00 96.12 81 ASN A O 1
ATOM 661 N N . GLU A 1 82 ? 4.946 1.591 -1.767 1.00 96.19 82 GLU A N 1
ATOM 662 C CA . GLU A 1 82 ? 5.433 0.429 -2.517 1.00 96.19 82 GLU A CA 1
ATOM 663 C C . GLU A 1 82 ? 4.903 0.431 -3.964 1.00 96.19 82 GLU A C 1
ATOM 665 O O . GLU A 1 82 ? 5.689 0.259 -4.898 1.00 96.19 82 GLU A O 1
ATOM 670 N N . ILE A 1 83 ? 3.609 0.714 -4.181 1.00 96.12 83 ILE A N 1
ATOM 671 C CA . ILE A 1 83 ? 3.057 0.775 -5.546 1.00 96.12 83 ILE A CA 1
ATOM 672 C C . ILE A 1 83 ? 3.601 1.967 -6.334 1.00 96.12 83 ILE A C 1
ATOM 674 O O . ILE A 1 83 ? 3.908 1.823 -7.513 1.00 96.12 83 ILE A O 1
ATOM 678 N N . ARG A 1 84 ? 3.794 3.130 -5.697 1.00 93.75 84 ARG A N 1
ATOM 679 C CA . ARG A 1 84 ? 4.423 4.292 -6.343 1.00 93.75 84 ARG A CA 1
ATOM 680 C C . ARG A 1 84 ? 5.835 3.969 -6.813 1.00 93.75 84 ARG A C 1
ATOM 682 O O . ARG A 1 84 ? 6.181 4.315 -7.935 1.00 93.75 84 ARG A O 1
ATOM 689 N N . MET A 1 85 ? 6.626 3.277 -5.994 1.00 92.69 85 MET A N 1
ATOM 690 C CA . MET A 1 85 ? 7.971 2.843 -6.382 1.00 92.69 85 MET A CA 1
ATOM 691 C C . MET A 1 85 ? 7.943 1.833 -7.534 1.00 92.69 85 MET A C 1
ATOM 693 O O . MET A 1 85 ? 8.747 1.953 -8.453 1.00 92.69 85 MET A O 1
ATOM 697 N N . PHE A 1 86 ? 7.008 0.879 -7.524 1.00 94.19 86 PHE A N 1
ATOM 698 C CA . PHE A 1 86 ? 6.835 -0.061 -8.634 1.00 94.19 86 PHE A CA 1
ATOM 699 C C . PHE A 1 86 ? 6.477 0.652 -9.946 1.00 94.19 86 PHE A C 1
ATOM 701 O O . PHE A 1 86 ? 7.117 0.433 -10.973 1.00 94.19 86 PHE A O 1
ATOM 708 N N . LEU A 1 87 ? 5.496 1.556 -9.905 1.00 91.44 87 LEU A N 1
ATOM 709 C CA . LEU A 1 87 ? 5.100 2.349 -11.067 1.00 91.44 87 LEU A CA 1
ATOM 710 C C . LEU A 1 87 ? 6.233 3.262 -11.535 1.00 91.44 87 LEU A C 1
ATOM 712 O O . LEU A 1 87 ? 6.438 3.404 -12.733 1.00 91.44 87 LEU A O 1
ATOM 716 N N . ALA A 1 88 ? 7.007 3.842 -10.616 1.00 90.25 88 ALA A N 1
ATOM 717 C CA . ALA A 1 88 ? 8.187 4.624 -10.963 1.00 90.25 88 ALA A CA 1
ATOM 718 C C . ALA A 1 88 ? 9.255 3.777 -11.674 1.00 90.25 88 ALA A C 1
ATOM 720 O O . ALA A 1 88 ? 9.867 4.269 -12.616 1.00 90.25 88 ALA A O 1
ATOM 721 N N . ALA A 1 89 ? 9.452 2.514 -11.280 1.00 89.50 89 ALA A N 1
ATOM 722 C CA . ALA A 1 89 ? 10.368 1.598 -11.963 1.00 89.50 89 ALA A CA 1
ATOM 723 C C . ALA A 1 89 ? 9.888 1.259 -13.383 1.00 89.50 89 ALA A C 1
ATOM 725 O O . ALA A 1 89 ? 10.681 1.306 -14.324 1.00 89.50 89 ALA A O 1
ATOM 726 N N . ILE A 1 90 ? 8.582 1.008 -13.558 1.00 88.62 90 ILE A N 1
ATOM 727 C CA . ILE A 1 90 ? 7.973 0.877 -14.891 1.00 88.62 90 ILE A CA 1
ATOM 728 C C . ILE A 1 90 ? 8.228 2.146 -15.698 1.00 88.62 90 ILE A C 1
ATOM 730 O O . ILE A 1 90 ? 8.666 2.076 -16.848 1.00 88.62 90 ILE A O 1
ATOM 734 N N . MET A 1 91 ? 8.006 3.306 -15.075 1.00 87.38 91 MET A N 1
ATOM 735 C CA . MET A 1 91 ? 8.106 4.565 -15.783 1.00 87.38 91 MET A CA 1
ATOM 736 C C . MET A 1 91 ? 9.540 4.889 -16.223 1.00 87.38 91 MET A C 1
ATOM 738 O O . MET A 1 9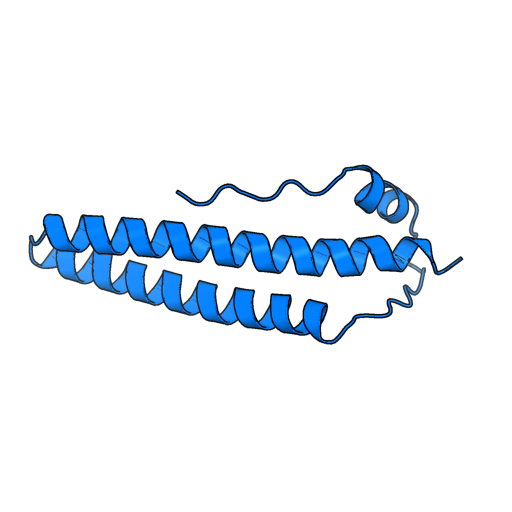1 ? 9.783 5.241 -17.377 1.00 87.38 91 MET A O 1
ATOM 742 N N . ALA A 1 92 ? 10.513 4.664 -15.345 1.00 84.00 92 ALA A N 1
ATOM 743 C CA . ALA A 1 92 ? 11.933 4.816 -15.645 1.00 84.00 92 ALA A CA 1
ATOM 744 C C . ALA A 1 92 ? 12.410 3.885 -16.778 1.00 84.00 92 ALA A C 1
ATOM 746 O O . ALA A 1 92 ? 13.309 4.237 -17.544 1.00 84.00 92 ALA A O 1
ATOM 747 N N . GLY A 1 93 ? 11.813 2.697 -16.895 1.00 76.25 93 GLY A N 1
ATOM 748 C CA . GLY A 1 93 ? 12.164 1.725 -17.927 1.00 76.25 93 GLY A CA 1
ATOM 749 C C . GLY A 1 93 ? 11.821 2.175 -19.345 1.00 76.25 93 GLY A C 1
ATOM 750 O O . GLY A 1 93 ? 12.589 1.898 -20.261 1.00 76.25 93 GLY A O 1
ATOM 751 N N . ALA A 1 94 ? 10.738 2.937 -19.525 1.00 68.06 94 ALA A N 1
ATOM 752 C CA . ALA A 1 94 ? 10.317 3.408 -20.848 1.00 68.06 94 ALA A CA 1
ATOM 753 C C . ALA A 1 94 ? 11.312 4.374 -21.511 1.00 68.06 94 ALA A C 1
ATOM 755 O O . ALA A 1 94 ? 11.309 4.524 -22.727 1.00 68.06 94 ALA A O 1
ATOM 756 N N . VAL A 1 95 ? 12.194 4.997 -20.723 1.00 62.66 95 VAL A N 1
ATOM 757 C CA . VAL A 1 95 ? 13.237 5.916 -21.212 1.00 62.66 95 VAL A CA 1
ATOM 758 C C . VAL A 1 95 ? 14.289 5.201 -22.069 1.00 62.66 95 VAL A C 1
ATOM 760 O O . VAL A 1 95 ? 14.970 5.838 -22.861 1.00 62.66 95 VAL A O 1
ATOM 763 N N . HIS A 1 96 ? 14.427 3.881 -21.922 1.00 52.41 96 HIS A N 1
ATOM 764 C CA . HIS A 1 96 ? 15.484 3.095 -22.565 1.00 52.41 96 HIS A CA 1
ATOM 765 C C . HIS A 1 96 ? 15.002 2.317 -23.806 1.00 52.41 96 HIS A C 1
ATOM 767 O O . HIS A 1 96 ? 15.761 1.511 -24.338 1.00 52.41 96 HIS A O 1
ATOM 773 N N . GLY A 1 97 ? 13.750 2.522 -24.240 1.00 48.81 97 GLY A N 1
ATOM 774 C CA . GLY A 1 97 ? 13.108 1.781 -25.335 1.00 48.81 97 GLY A CA 1
ATOM 775 C C . GLY A 1 97 ? 13.210 2.410 -26.731 1.00 48.81 97 GLY A C 1
ATOM 776 O O . GLY A 1 97 ? 12.544 1.925 -27.642 1.00 48.81 97 GLY A O 1
ATOM 777 N N . SER A 1 98 ? 13.995 3.478 -26.905 1.00 42.47 98 SER A N 1
ATOM 778 C CA . SER A 1 98 ? 14.205 4.175 -28.188 1.00 42.47 98 SER A CA 1
ATOM 779 C C . SER A 1 98 ? 15.565 3.880 -28.805 1.00 42.47 98 SER A C 1
ATOM 781 O O . SER A 1 98 ? 16.562 4.066 -28.067 1.00 42.47 98 SER A O 1
#

pLDDT: mean 89.66, std 11.14, range [42.47, 98.44]

Sequence (98 aa):
MPELIDIPRQLVEPWLHLQSTDYIDVRLTKRDIDKFFFSAVKGLQAQEETHNCIIAWSNGDTAQANEALLRSKRLLIESQNEIRMFLAAIMAGAVHGS

Secondary structure (DSSP, 8-state):
-PPPPPPPHHHHGGGGG--TT--------HHHHHHHHHHHHHHHHHHHHHHHHHHHHHTT-HHHHHHHHHHHHHHHHHHHHHHHHHHHHHHHHGGG--